Protein AF-U6B7P2-F1 (afdb_monomer_lite)

Structure (mmCIF, N/CA/C/O backbone):
data_AF-U6B7P2-F1
#
_entry.id   AF-U6B7P2-F1
#
loop_
_atom_site.group_PDB
_atom_site.id
_atom_site.type_symbol
_atom_site.label_atom_id
_atom_site.label_alt_id
_atom_site.label_comp_id
_atom_site.label_asym_id
_atom_site.label_entity_id
_atom_site.label_seq_id
_atom_site.pdbx_PDB_ins_code
_atom_site.Cartn_x
_atom_site.Cartn_y
_atom_site.Cartn_z
_atom_site.occupancy
_atom_site.B_iso_or_equiv
_atom_site.auth_seq_id
_atom_site.auth_comp_id
_atom_site.auth_asym_id
_atom_site.auth_atom_id
_atom_site.pdbx_PDB_model_num
ATOM 1 N N . MET A 1 1 ? 25.176 -11.219 -9.485 1.00 54.91 1 MET A N 1
ATOM 2 C CA . MET A 1 1 ? 23.887 -10.515 -9.277 1.00 54.91 1 MET A CA 1
ATOM 3 C C . MET A 1 1 ? 24.161 -9.022 -9.424 1.00 54.91 1 MET A C 1
ATOM 5 O O . MET A 1 1 ? 25.042 -8.552 -8.716 1.00 54.91 1 MET A O 1
ATOM 9 N N . SER A 1 2 ? 23.523 -8.332 -10.382 1.00 68.31 2 SER A N 1
ATOM 10 C CA . SER A 1 2 ? 23.770 -6.897 -10.649 1.00 68.31 2 SER A CA 1
ATOM 11 C C . SER A 1 2 ? 23.520 -6.042 -9.398 1.00 68.31 2 SER A C 1
ATOM 13 O O . SER A 1 2 ? 22.645 -6.382 -8.596 1.00 68.31 2 SER A O 1
ATOM 15 N N . TYR A 1 3 ? 24.278 -4.953 -9.241 1.00 63.38 3 TYR A N 1
ATOM 16 C CA . TYR A 1 3 ? 24.109 -3.949 -8.184 1.00 63.38 3 TYR A CA 1
ATOM 17 C C . TYR A 1 3 ? 22.664 -3.426 -8.134 1.00 63.38 3 TYR A C 1
ATOM 19 O O . TYR A 1 3 ? 22.048 -3.416 -7.068 1.00 63.38 3 TYR A O 1
ATOM 27 N N . ASP A 1 4 ? 22.070 -3.181 -9.304 1.00 65.25 4 ASP A N 1
ATOM 28 C CA . ASP A 1 4 ? 20.684 -2.719 -9.449 1.00 65.25 4 ASP A CA 1
ATOM 29 C C . ASP A 1 4 ? 19.671 -3.717 -8.878 1.00 65.25 4 ASP A C 1
ATOM 31 O O . ASP A 1 4 ? 18.691 -3.340 -8.240 1.00 65.25 4 ASP A O 1
ATOM 35 N N . LYS A 1 5 ? 19.940 -5.020 -9.034 1.00 70.69 5 LYS A N 1
ATOM 36 C CA . LYS A 1 5 ? 19.053 -6.081 -8.540 1.00 70.69 5 LYS A CA 1
ATOM 37 C C . LYS A 1 5 ? 19.078 -6.172 -7.011 1.00 70.69 5 LYS A C 1
ATOM 39 O O . LYS A 1 5 ? 18.059 -6.464 -6.398 1.00 70.69 5 LYS A O 1
ATOM 44 N N . LYS A 1 6 ? 20.231 -5.900 -6.385 1.00 69.69 6 LYS A N 1
ATOM 45 C CA . LYS A 1 6 ? 20.350 -5.864 -4.917 1.00 69.69 6 LYS A CA 1
ATOM 46 C C . LYS A 1 6 ? 19.603 -4.671 -4.315 1.00 69.69 6 LYS A C 1
ATOM 48 O O . LYS A 1 6 ? 18.955 -4.839 -3.285 1.00 69.69 6 LYS A O 1
ATOM 53 N N . ILE A 1 7 ? 19.667 -3.503 -4.958 1.00 72.12 7 ILE A N 1
ATOM 54 C CA . ILE A 1 7 ? 18.929 -2.302 -4.533 1.00 72.12 7 ILE A CA 1
ATOM 55 C C . ILE A 1 7 ? 17.423 -2.539 -4.651 1.00 72.12 7 ILE A C 1
ATOM 57 O O . ILE A 1 7 ? 16.685 -2.313 -3.693 1.00 72.12 7 ILE A O 1
ATOM 61 N N . GLU A 1 8 ? 16.976 -3.080 -5.784 1.00 75.56 8 GLU A N 1
ATOM 62 C CA . GLU A 1 8 ? 15.565 -3.391 -6.019 1.00 75.56 8 GLU A CA 1
ATOM 63 C C . GLU A 1 8 ? 15.014 -4.392 -4.986 1.00 75.56 8 GLU A C 1
ATOM 65 O O . GLU A 1 8 ? 13.907 -4.223 -4.469 1.00 75.56 8 GLU A O 1
ATOM 70 N N . ASP A 1 9 ? 15.795 -5.417 -4.636 1.00 79.56 9 ASP A N 1
ATOM 71 C CA . ASP A 1 9 ? 15.406 -6.403 -3.626 1.00 79.56 9 ASP A CA 1
ATOM 72 C C . ASP A 1 9 ? 15.390 -5.820 -2.202 1.00 79.56 9 ASP A C 1
ATOM 74 O O . ASP A 1 9 ? 14.524 -6.192 -1.404 1.00 79.56 9 ASP A O 1
ATOM 78 N N . SER A 1 10 ? 16.293 -4.888 -1.878 1.00 82.00 10 SER A N 1
ATOM 79 C CA . SER A 1 10 ? 16.268 -4.156 -0.602 1.00 82.00 10 SER A CA 1
ATOM 80 C C . SER A 1 10 ? 15.018 -3.285 -0.492 1.00 82.00 10 SER A C 1
ATOM 82 O O . SER A 1 10 ? 14.273 -3.393 0.481 1.00 82.00 10 SER A O 1
ATOM 84 N N . LEU A 1 11 ? 14.718 -2.511 -1.538 1.00 80.75 11 LEU A N 1
ATOM 85 C CA . LEU A 1 11 ? 13.542 -1.645 -1.594 1.00 80.75 11 LEU A CA 1
ATOM 86 C C . LEU A 1 11 ? 12.241 -2.446 -1.433 1.00 80.75 11 LEU A C 1
ATOM 88 O O . LEU A 1 11 ? 11.356 -2.077 -0.661 1.00 80.75 11 LEU A O 1
ATOM 92 N N . LYS A 1 12 ? 12.134 -3.599 -2.107 1.00 82.88 12 LYS A N 1
ATOM 93 C CA . LYS A 1 12 ? 10.990 -4.514 -1.948 1.00 82.88 12 LYS A CA 1
ATOM 94 C C . LYS A 1 12 ? 10.830 -4.987 -0.503 1.00 82.88 12 LYS A C 1
ATOM 96 O O . LYS A 1 12 ? 9.699 -5.044 -0.019 1.00 82.88 12 LYS A O 1
ATOM 101 N N . LYS A 1 13 ? 11.925 -5.332 0.185 1.00 87.00 13 LYS A N 1
ATOM 102 C CA . LYS A 1 13 ? 11.886 -5.759 1.595 1.00 87.00 13 LYS A CA 1
ATOM 103 C C . LYS A 1 13 ? 11.409 -4.636 2.512 1.00 87.00 13 LYS A C 1
ATOM 105 O O . LYS A 1 13 ? 10.561 -4.889 3.368 1.00 87.00 13 LYS A O 1
ATOM 110 N N . ASP A 1 14 ? 11.873 -3.412 2.292 1.00 86.06 14 ASP A N 1
ATOM 111 C CA . ASP A 1 14 ? 11.473 -2.254 3.096 1.00 86.06 14 ASP A CA 1
ATOM 112 C C . ASP A 1 14 ? 9.988 -1.921 2.927 1.00 86.06 14 ASP A C 1
ATOM 114 O O . ASP A 1 14 ? 9.284 -1.690 3.916 1.00 86.06 14 ASP A O 1
ATOM 118 N N . ILE A 1 15 ? 9.466 -1.993 1.697 1.00 85.06 15 ILE A N 1
ATOM 119 C CA . ILE A 1 15 ? 8.030 -1.823 1.431 1.00 85.06 15 ILE A CA 1
ATOM 120 C C . ILE A 1 15 ? 7.213 -2.892 2.161 1.00 85.06 15 ILE A C 1
ATOM 122 O O . ILE A 1 15 ? 6.225 -2.564 2.819 1.00 85.06 15 ILE A O 1
ATOM 126 N N . VAL A 1 16 ? 7.623 -4.164 2.079 1.00 88.62 16 VAL A N 1
ATOM 127 C CA . VAL A 1 16 ? 6.929 -5.274 2.756 1.00 88.62 16 VAL A CA 1
ATOM 128 C C . VAL A 1 16 ? 6.934 -5.077 4.271 1.00 88.62 16 VAL A C 1
ATOM 130 O O . VAL A 1 16 ? 5.887 -5.212 4.905 1.00 88.62 16 VAL A O 1
ATOM 133 N N . LYS A 1 17 ? 8.074 -4.691 4.856 1.00 89.38 17 LYS A N 1
ATOM 134 C CA . LYS A 1 17 ? 8.177 -4.383 6.289 1.00 89.38 17 LYS A CA 1
ATOM 135 C C . LYS A 1 17 ? 7.255 -3.226 6.680 1.00 89.38 17 LYS A C 1
ATOM 137 O O . LYS A 1 17 ? 6.566 -3.310 7.695 1.00 89.38 17 LYS A O 1
ATOM 142 N N . ASN A 1 18 ? 7.189 -2.172 5.864 1.00 88.50 18 ASN A N 1
ATOM 143 C CA . ASN A 1 18 ? 6.307 -1.032 6.112 1.00 88.50 18 ASN A CA 1
ATOM 144 C C . ASN A 1 18 ? 4.823 -1.425 6.072 1.00 88.50 18 ASN A C 1
ATOM 146 O O . ASN A 1 18 ? 4.060 -1.017 6.947 1.00 88.50 18 ASN A O 1
ATOM 150 N N . ILE A 1 19 ? 4.424 -2.239 5.089 1.00 89.31 19 ILE A N 1
ATOM 151 C CA . ILE A 1 19 ? 3.064 -2.787 4.989 1.00 89.31 19 ILE A CA 1
ATOM 152 C C . ILE A 1 19 ? 2.732 -3.596 6.245 1.00 89.31 19 ILE A C 1
ATOM 154 O O . ILE A 1 19 ? 1.691 -3.367 6.857 1.00 89.31 19 ILE A O 1
ATOM 158 N N . HIS A 1 20 ? 3.630 -4.493 6.659 1.00 90.12 20 HIS A N 1
ATOM 159 C CA . HIS A 1 20 ? 3.427 -5.345 7.827 1.00 90.12 20 HIS A CA 1
ATOM 160 C C . HIS A 1 20 ? 3.196 -4.534 9.110 1.00 90.12 20 HIS A C 1
ATOM 162 O O . HIS A 1 20 ? 2.205 -4.757 9.801 1.00 90.12 20 HIS A O 1
ATOM 168 N N . ILE A 1 21 ? 4.046 -3.536 9.383 1.00 90.06 21 ILE A N 1
ATOM 169 C CA . ILE A 1 21 ? 3.912 -2.653 10.556 1.00 90.06 21 ILE A CA 1
ATOM 170 C C . ILE A 1 21 ? 2.570 -1.907 10.538 1.00 90.06 21 ILE A C 1
ATOM 172 O O . ILE A 1 21 ? 1.901 -1.794 11.564 1.00 90.06 21 ILE A O 1
ATOM 176 N N . ARG A 1 22 ? 2.145 -1.402 9.373 1.00 87.00 22 ARG A N 1
ATOM 177 C CA . ARG A 1 22 ? 0.865 -0.689 9.243 1.00 87.00 22 ARG A CA 1
ATOM 178 C C . ARG A 1 22 ? -0.330 -1.601 9.496 1.00 87.00 22 ARG A C 1
ATOM 180 O O . ARG A 1 22 ? -1.245 -1.185 10.196 1.00 87.00 22 ARG A O 1
ATOM 187 N N . ILE A 1 23 ? -0.303 -2.832 8.984 1.00 89.62 23 ILE A N 1
ATOM 188 C CA . ILE A 1 23 ? -1.347 -3.828 9.259 1.00 89.62 23 ILE A CA 1
ATOM 189 C C . ILE A 1 23 ? -1.402 -4.133 10.757 1.00 89.62 23 ILE A C 1
ATOM 191 O O . ILE A 1 23 ? -2.479 -4.072 11.335 1.0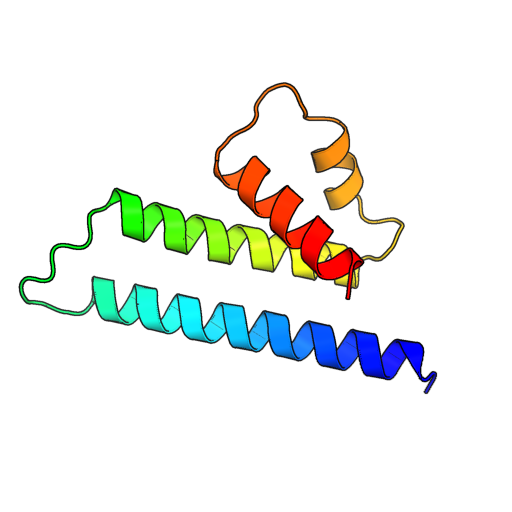0 89.62 23 ILE A O 1
ATOM 195 N N . GLN A 1 24 ? -0.257 -4.370 11.407 1.00 89.31 24 GLN A N 1
ATOM 196 C CA . GLN A 1 24 ? -0.209 -4.602 12.856 1.00 89.31 24 GLN A CA 1
ATOM 197 C C . GLN A 1 24 ? -0.794 -3.433 13.656 1.00 89.31 24 GLN A C 1
ATOM 199 O O . GLN A 1 24 ? -1.510 -3.654 14.629 1.00 89.31 24 GLN A O 1
ATOM 204 N N . ASN A 1 25 ? -0.519 -2.194 13.244 1.00 85.25 25 ASN A N 1
ATOM 205 C CA . ASN A 1 25 ? -1.091 -1.015 13.887 1.00 85.25 25 ASN A CA 1
ATOM 206 C C . ASN A 1 25 ? -2.611 -0.939 13.693 1.00 85.25 25 ASN A C 1
ATOM 208 O O . ASN A 1 25 ? -3.312 -0.707 14.670 1.00 85.25 25 ASN A O 1
ATOM 212 N N . ILE A 1 26 ? -3.125 -1.195 12.484 1.00 86.75 26 ILE A N 1
ATOM 213 C CA . ILE A 1 26 ? -4.575 -1.260 12.227 1.00 86.75 26 ILE A CA 1
ATOM 214 C C . ILE A 1 26 ? -5.217 -2.352 13.090 1.00 86.75 26 ILE A C 1
ATOM 216 O O . ILE A 1 26 ? -6.211 -2.095 13.758 1.00 86.75 26 ILE A O 1
ATOM 220 N N . SER A 1 27 ? -4.628 -3.549 13.132 1.00 85.75 27 SER A N 1
ATOM 221 C CA . SER A 1 27 ? -5.122 -4.647 13.965 1.00 85.75 27 SER A CA 1
ATOM 222 C C . SER A 1 27 ? -5.132 -4.275 15.446 1.00 85.75 27 SER A C 1
ATOM 224 O O . SER A 1 27 ? -6.113 -4.552 16.120 1.00 85.75 27 SER A O 1
ATOM 226 N N . ARG A 1 28 ? -4.093 -3.598 15.952 1.00 86.56 28 ARG A N 1
ATOM 227 C CA . ARG A 1 28 ? -4.058 -3.126 17.345 1.00 86.56 28 ARG A CA 1
ATOM 228 C C . ARG A 1 28 ? -5.174 -2.122 17.637 1.00 86.56 28 ARG A C 1
ATOM 230 O O . ARG A 1 28 ? -5.796 -2.237 18.681 1.00 86.56 28 ARG A O 1
ATOM 237 N N . ILE A 1 29 ? -5.427 -1.181 16.723 1.00 82.62 29 ILE A N 1
ATOM 238 C CA . ILE A 1 29 ? -6.504 -0.184 16.851 1.00 82.62 29 ILE A CA 1
ATOM 239 C C . ILE A 1 29 ? -7.875 -0.868 16.884 1.00 82.62 29 ILE A C 1
ATOM 241 O O . ILE A 1 29 ? -8.713 -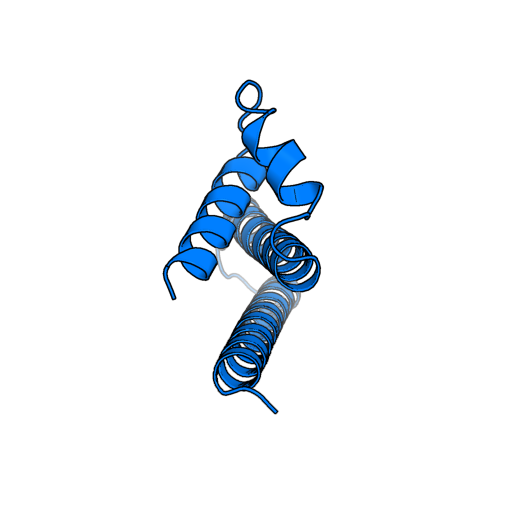0.528 17.709 1.00 82.62 29 ILE A O 1
ATOM 245 N N . LEU A 1 30 ? -8.099 -1.847 16.003 1.00 82.19 30 LEU A N 1
ATOM 246 C CA . LEU A 1 30 ? -9.372 -2.570 15.924 1.00 82.19 30 LEU A CA 1
ATOM 247 C C . LEU A 1 30 ? -9.607 -3.514 17.112 1.00 82.19 30 LEU A C 1
ATOM 249 O O . LEU A 1 30 ? -10.754 -3.770 17.456 1.00 82.19 30 LEU A O 1
ATOM 253 N N . LEU A 1 31 ? -8.538 -4.046 17.713 1.00 83.19 31 LEU A N 1
ATOM 254 C CA . LEU A 1 31 ? -8.599 -4.994 18.832 1.00 83.19 31 LEU A CA 1
ATOM 255 C C . LEU A 1 31 ? -8.525 -4.325 20.211 1.00 83.19 31 LEU A C 1
ATOM 257 O O . LEU A 1 31 ? -8.750 -4.995 21.216 1.00 83.19 31 LEU A O 1
ATOM 261 N N . SER A 1 32 ? -8.182 -3.037 20.298 1.00 77.25 32 SER A N 1
ATOM 262 C CA . SER A 1 32 ? -8.199 -2.321 21.572 1.00 77.25 32 SER A CA 1
ATOM 263 C C . SER A 1 32 ? -9.640 -2.022 21.990 1.00 77.25 32 SER A C 1
ATOM 265 O O . SER A 1 32 ? -10.228 -1.026 21.569 1.00 77.25 32 SER A O 1
ATOM 267 N N . GLU A 1 33 ? -10.199 -2.891 22.831 1.00 56.19 33 GLU A N 1
ATOM 268 C CA . GLU A 1 33 ? -11.454 -2.675 23.554 1.00 56.19 33 GLU A CA 1
ATOM 269 C C . GLU A 1 33 ? -11.255 -1.587 24.618 1.00 56.19 33 GLU A C 1
ATOM 271 O O . GLU A 1 33 ? -10.970 -1.860 25.780 1.00 56.19 33 GLU A O 1
ATOM 276 N N . GLY A 1 34 ? -11.332 -0.320 24.220 1.00 54.59 34 GLY A N 1
ATOM 277 C CA . GLY A 1 34 ? -11.251 0.779 25.178 1.00 54.59 34 GLY A CA 1
ATOM 278 C C . GLY A 1 34 ? -10.757 2.067 24.553 1.00 54.59 34 GLY A C 1
ATOM 279 O O . GLY A 1 34 ? -9.560 2.245 24.350 1.00 54.59 34 GLY A O 1
ATOM 280 N N . SER A 1 35 ? -11.711 2.950 24.255 1.00 57.94 35 SER A N 1
ATOM 281 C CA . SER A 1 35 ? -11.544 4.396 24.082 1.00 57.94 35 SER A CA 1
ATOM 282 C C . SER A 1 35 ? -10.172 4.863 23.574 1.00 57.94 35 SER A C 1
ATOM 284 O O . SER A 1 35 ? -9.368 5.399 24.330 1.00 57.94 35 SER A O 1
ATOM 286 N N . ASN A 1 36 ? -9.928 4.752 22.274 1.00 57.84 36 ASN A N 1
ATOM 287 C CA . ASN A 1 36 ? -9.016 5.669 21.601 1.00 57.84 36 ASN A CA 1
ATOM 288 C C . ASN A 1 36 ? -9.729 6.183 20.360 1.00 57.84 36 ASN A C 1
ATOM 290 O O . ASN A 1 36 ? -10.139 5.407 19.502 1.00 57.84 36 ASN A O 1
ATOM 294 N N . ALA A 1 37 ? -9.936 7.496 20.338 1.00 63.88 37 ALA A N 1
ATOM 295 C CA . ALA A 1 37 ? -10.751 8.257 19.401 1.00 63.88 37 ALA A CA 1
ATOM 296 C C . ALA A 1 37 ? -10.145 8.319 17.987 1.00 63.88 37 ALA A C 1
ATOM 298 O O . ALA A 1 37 ? -9.994 9.396 17.422 1.00 63.88 37 ALA A O 1
ATOM 299 N N . ILE A 1 38 ? -9.763 7.173 17.425 1.00 69.88 38 ILE A N 1
ATOM 300 C CA . ILE A 1 38 ? -9.425 7.071 16.011 1.00 69.88 38 ILE A CA 1
ATOM 301 C C . ILE A 1 38 ? -10.742 6.904 15.272 1.00 69.88 38 ILE A C 1
ATOM 303 O O . ILE A 1 38 ? -11.478 5.934 15.463 1.00 69.88 38 ILE A O 1
ATOM 307 N N . SER A 1 39 ? -11.055 7.893 14.451 1.00 78.31 39 SER A N 1
ATOM 308 C CA . SER A 1 39 ? -12.253 7.890 13.632 1.00 78.31 39 SER A CA 1
ATOM 309 C C . SER A 1 39 ? -12.215 6.744 12.622 1.00 78.31 39 SER A C 1
ATOM 311 O O . SER A 1 39 ? -11.160 6.341 12.124 1.00 78.31 39 SER A O 1
ATOM 313 N N . GLU A 1 40 ? -13.391 6.251 12.239 1.00 80.88 40 GLU A N 1
ATOM 314 C CA . GLU A 1 40 ? -13.517 5.265 11.160 1.00 80.88 40 GLU A CA 1
ATOM 315 C C . GLU A 1 40 ? -12.831 5.748 9.864 1.00 80.88 40 GLU A C 1
ATOM 317 O O . GLU A 1 40 ? -12.259 4.957 9.111 1.00 80.88 40 GLU A O 1
ATOM 322 N N . ASN A 1 41 ? -12.824 7.065 9.637 1.00 82.19 41 ASN A N 1
ATOM 323 C CA . ASN A 1 41 ? -12.133 7.693 8.516 1.00 82.19 41 ASN A CA 1
ATOM 324 C C . ASN A 1 41 ? -10.610 7.523 8.592 1.00 82.19 41 ASN A C 1
ATOM 326 O O . ASN A 1 41 ? -10.001 7.181 7.583 1.00 82.19 41 ASN A O 1
ATOM 330 N N . GLU A 1 42 ? -9.989 7.688 9.758 1.00 81.50 42 GLU A N 1
ATOM 331 C CA . GLU A 1 42 ? -8.542 7.483 9.922 1.00 81.50 42 GLU A CA 1
ATOM 332 C C . GLU A 1 42 ? -8.147 6.015 9.720 1.00 81.50 42 GLU A C 1
ATOM 334 O O . GLU A 1 42 ? -7.151 5.723 9.053 1.00 81.50 42 GLU A O 1
ATOM 339 N N . ILE A 1 43 ? -8.956 5.069 10.210 1.00 83.94 43 ILE A N 1
ATOM 340 C CA . ILE A 1 43 ? -8.742 3.635 9.946 1.00 83.94 43 ILE A CA 1
ATOM 341 C C . ILE A 1 43 ? -8.829 3.363 8.441 1.00 83.94 43 ILE A C 1
ATOM 343 O O . ILE A 1 43 ? -7.964 2.691 7.870 1.00 83.94 43 ILE A 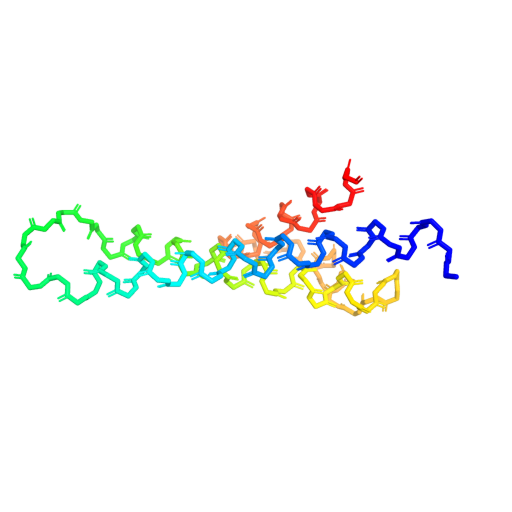O 1
ATOM 347 N N . ARG A 1 44 ? -9.838 3.930 7.775 1.00 84.56 44 ARG A N 1
ATOM 348 C CA . ARG A 1 44 ? -10.029 3.810 6.325 1.00 84.56 44 ARG A CA 1
ATOM 349 C C . ARG A 1 44 ? -8.845 4.379 5.544 1.00 84.56 44 ARG A C 1
ATOM 351 O O . ARG A 1 44 ? -8.393 3.756 4.583 1.00 84.56 44 ARG A O 1
ATOM 358 N N . GLU A 1 45 ? -8.292 5.513 5.964 1.00 84.44 45 GLU A N 1
ATOM 359 C CA . GLU A 1 45 ? -7.090 6.092 5.358 1.00 84.44 45 GLU A CA 1
ATOM 360 C C . GLU A 1 45 ? -5.859 5.199 5.532 1.00 84.44 45 GLU A C 1
ATOM 362 O O . GLU A 1 45 ? -5.124 4.967 4.567 1.00 84.44 45 GLU A O 1
ATOM 367 N N . LEU A 1 46 ? -5.657 4.625 6.722 1.00 84.75 46 LEU A N 1
ATOM 368 C CA . LEU A 1 46 ? -4.577 3.665 6.963 1.00 84.75 46 LEU A CA 1
ATOM 369 C C . LEU A 1 46 ? -4.710 2.430 6.062 1.00 84.75 46 LEU A C 1
ATOM 371 O O . LEU A 1 46 ? -3.716 1.994 5.470 1.00 84.75 46 LEU A O 1
ATOM 375 N N . MET A 1 47 ? -5.928 1.907 5.898 1.00 86.50 47 MET A N 1
ATOM 376 C CA . MET A 1 47 ? -6.214 0.801 4.979 1.00 86.50 47 MET A CA 1
ATOM 377 C C . MET A 1 47 ? -5.927 1.180 3.521 1.00 86.50 47 MET A C 1
ATOM 379 O O . MET A 1 47 ? -5.324 0.392 2.789 1.00 86.50 47 MET A O 1
ATOM 383 N N . TYR A 1 48 ? -6.284 2.395 3.092 1.00 87.31 48 TYR A N 1
ATOM 384 C CA . TYR A 1 48 ? -5.963 2.876 1.746 1.00 87.31 48 TYR A CA 1
ATOM 385 C C . TYR A 1 48 ? -4.461 3.000 1.505 1.00 87.31 48 TYR A C 1
ATOM 387 O O . TYR A 1 48 ? -3.996 2.650 0.420 1.00 87.31 48 TYR A O 1
ATOM 395 N N . ILE A 1 49 ? -3.684 3.435 2.498 1.00 85.75 49 ILE A N 1
ATOM 396 C CA . ILE A 1 49 ? -2.219 3.480 2.392 1.00 85.75 49 ILE A CA 1
ATOM 397 C C . ILE A 1 49 ? -1.637 2.069 2.254 1.00 85.75 49 ILE A C 1
ATOM 399 O O . ILE A 1 49 ? -0.748 1.852 1.429 1.00 85.75 49 ILE A O 1
ATOM 403 N N . VAL A 1 50 ? -2.140 1.097 3.020 1.00 89.12 50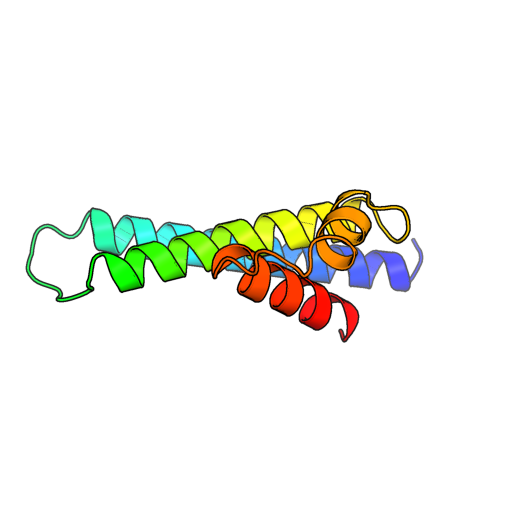 VAL A N 1
ATOM 404 C CA . VAL A 1 50 ? -1.719 -0.309 2.896 1.00 89.12 50 VAL A CA 1
ATOM 405 C C . VAL A 1 50 ? -2.007 -0.838 1.490 1.00 89.12 50 VAL A C 1
ATOM 407 O O . VAL A 1 50 ? -1.094 -1.336 0.828 1.00 89.12 50 VAL A O 1
ATOM 410 N N . ALA A 1 51 ? -3.237 -0.666 0.999 1.00 88.69 51 ALA A N 1
ATOM 411 C CA . ALA A 1 51 ? -3.627 -1.101 -0.341 1.00 88.69 51 ALA A CA 1
ATOM 412 C C . ALA A 1 51 ? -2.776 -0.430 -1.433 1.00 88.69 51 ALA A C 1
ATOM 414 O O . ALA A 1 51 ? -2.260 -1.104 -2.325 1.00 88.69 51 ALA A O 1
ATOM 415 N N . ALA A 1 52 ? -2.551 0.881 -1.326 1.00 85.81 52 ALA A N 1
ATOM 416 C CA . ALA A 1 52 ? -1.698 1.638 -2.236 1.00 85.81 52 ALA A CA 1
ATOM 417 C C . ALA A 1 52 ? -0.267 1.087 -2.296 1.00 85.81 52 ALA A C 1
ATOM 419 O O . ALA A 1 52 ? 0.267 0.882 -3.387 1.00 85.81 52 ALA A O 1
ATOM 420 N N . LYS A 1 53 ? 0.346 0.786 -1.144 1.00 85.94 53 LYS A N 1
ATOM 421 C CA . LYS A 1 53 ? 1.699 0.210 -1.079 1.00 85.94 53 LYS A CA 1
ATOM 422 C C . LYS A 1 53 ? 1.766 -1.200 -1.661 1.00 85.94 53 LYS A C 1
ATOM 424 O O . LYS A 1 53 ? 2.744 -1.524 -2.330 1.00 85.94 53 LYS A O 1
ATOM 429 N N . MET A 1 54 ? 0.734 -2.024 -1.468 1.00 88.62 54 MET A N 1
ATOM 430 C CA . MET A 1 54 ? 0.651 -3.349 -2.100 1.00 88.62 54 MET A CA 1
ATOM 431 C C . MET A 1 54 ? 0.587 -3.244 -3.627 1.00 88.62 54 MET A C 1
ATOM 433 O O . MET A 1 54 ? 1.311 -3.953 -4.327 1.00 88.62 54 MET A O 1
ATOM 437 N N . ILE A 1 55 ? -0.231 -2.326 -4.147 1.00 85.00 55 ILE A N 1
ATOM 438 C CA . ILE A 1 55 ? -0.347 -2.072 -5.588 1.00 85.00 55 ILE A CA 1
ATOM 439 C C . ILE A 1 55 ? 0.974 -1.530 -6.150 1.00 85.00 55 ILE A C 1
ATOM 441 O O . ILE A 1 55 ? 1.424 -1.971 -7.208 1.00 85.00 55 ILE A O 1
ATOM 445 N N . ALA A 1 56 ? 1.628 -0.616 -5.433 1.00 80.75 56 ALA A N 1
ATOM 446 C CA . ALA A 1 56 ? 2.920 -0.067 -5.827 1.00 80.75 56 ALA A CA 1
ATOM 447 C C . ALA A 1 56 ? 4.020 -1.144 -5.852 1.00 80.75 56 ALA A C 1
ATOM 449 O O . ALA A 1 56 ? 4.810 -1.199 -6.794 1.00 80.75 56 ALA A O 1
ATOM 450 N N . LEU A 1 57 ? 4.026 -2.059 -4.876 1.00 84.88 57 LEU A N 1
ATOM 451 C CA . LEU A 1 57 ? 4.928 -3.212 -4.849 1.00 84.88 57 LEU A CA 1
ATOM 452 C C . LEU A 1 57 ? 4.678 -4.167 -6.024 1.00 84.88 57 LEU A C 1
ATOM 454 O O . LEU A 1 57 ? 5.636 -4.652 -6.628 1.00 84.88 57 LEU A O 1
ATOM 458 N N . ALA A 1 58 ? 3.414 -4.437 -6.359 1.00 84.19 58 ALA A N 1
ATOM 459 C CA . ALA A 1 58 ? 3.059 -5.250 -7.521 1.00 84.19 58 ALA A CA 1
ATOM 460 C C . ALA A 1 58 ? 3.558 -4.599 -8.821 1.00 84.19 58 ALA A C 1
ATOM 462 O O . ALA A 1 58 ? 4.229 -5.250 -9.619 1.00 84.19 58 ALA A O 1
ATOM 463 N N . ALA A 1 59 ? 3.337 -3.292 -8.977 1.00 79.81 59 ALA A N 1
ATOM 464 C CA . ALA A 1 59 ? 3.842 -2.527 -10.113 1.00 79.81 59 ALA A CA 1
ATOM 465 C C . ALA A 1 59 ? 5.378 -2.546 -10.208 1.00 79.81 59 ALA A C 1
ATOM 467 O O . ALA A 1 59 ? 5.920 -2.675 -11.305 1.00 79.81 59 ALA A O 1
ATOM 468 N N . LEU A 1 60 ? 6.082 -2.455 -9.074 1.00 79.19 60 LEU A N 1
ATOM 469 C CA . LEU A 1 60 ? 7.543 -2.549 -9.025 1.00 79.19 60 LEU A CA 1
ATOM 470 C C . LEU A 1 60 ? 8.029 -3.934 -9.474 1.00 79.19 60 LEU A C 1
ATOM 472 O O . LEU A 1 60 ? 8.935 -4.022 -10.295 1.00 79.19 60 LEU A O 1
ATOM 476 N N . ARG A 1 61 ? 7.395 -5.012 -8.992 1.00 80.44 61 ARG A N 1
ATOM 477 C CA . ARG A 1 61 ? 7.723 -6.397 -9.382 1.00 80.44 61 ARG A CA 1
ATOM 478 C C . ARG A 1 61 ? 7.474 -6.675 -10.866 1.00 80.44 61 ARG A C 1
ATOM 480 O O . ARG A 1 61 ? 8.232 -7.426 -11.467 1.00 80.44 61 ARG A O 1
ATOM 487 N N . GLU A 1 62 ? 6.436 -6.081 -11.449 1.00 81.38 62 GLU A N 1
ATOM 488 C CA . GLU A 1 62 ? 6.141 -6.177 -12.887 1.00 81.38 62 GLU A CA 1
ATOM 489 C C . GLU A 1 62 ? 7.083 -5.320 -13.759 1.00 81.38 62 GLU A C 1
ATOM 491 O O . GLU A 1 62 ? 7.213 -5.551 -14.965 1.00 81.38 62 GLU A O 1
ATOM 496 N N . GLY A 1 63 ? 7.743 -4.317 -13.173 1.00 74.81 63 GLY A N 1
ATOM 497 C CA . GLY A 1 63 ? 8.677 -3.429 -13.857 1.00 74.81 63 GLY A CA 1
ATOM 498 C C . GLY A 1 63 ? 8.012 -2.467 -14.853 1.00 74.81 63 GLY A C 1
ATOM 499 O O . GLY A 1 63 ? 6.823 -2.151 -14.789 1.00 74.81 63 GLY A O 1
ATOM 500 N N . LYS A 1 64 ? 8.794 -1.962 -15.818 1.00 68.81 64 LYS A N 1
ATOM 501 C CA . LYS A 1 64 ? 8.371 -0.890 -16.750 1.00 68.81 64 LYS A CA 1
ATOM 502 C C . LYS A 1 64 ? 7.157 -1.244 -17.626 1.00 68.81 64 LYS A C 1
ATOM 504 O O . LYS A 1 64 ? 6.506 -0.336 -18.133 1.00 68.81 64 LYS A O 1
ATOM 509 N N . LYS A 1 65 ? 6.845 -2.534 -17.796 1.00 68.44 65 LYS A N 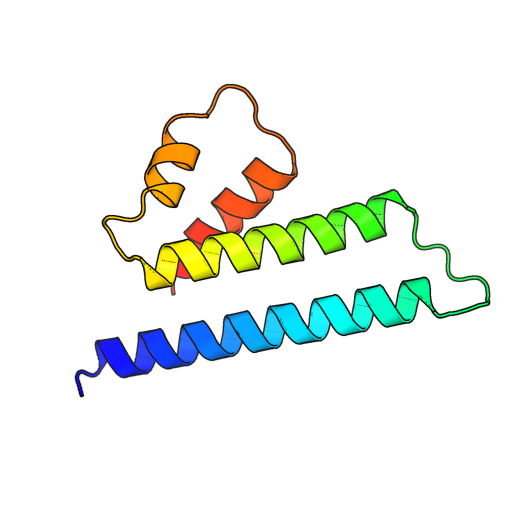1
ATOM 510 C CA . LYS A 1 65 ? 5.695 -3.029 -18.577 1.00 68.44 65 LYS A CA 1
ATOM 511 C C . LYS A 1 65 ? 4.432 -3.248 -17.732 1.00 68.44 65 LYS A C 1
ATOM 513 O O . LYS A 1 65 ? 3.463 -3.809 -18.242 1.00 68.44 65 LYS A O 1
ATOM 518 N N . SER A 1 66 ? 4.427 -2.822 -16.467 1.00 74.38 66 SER A N 1
ATOM 519 C CA . SER A 1 66 ? 3.291 -3.043 -15.576 1.00 74.38 66 SER A CA 1
ATOM 520 C C . SER A 1 66 ? 1.995 -2.449 -16.130 1.00 74.38 66 SER A C 1
ATOM 522 O O . SER A 1 66 ? 1.889 -1.245 -16.398 1.00 74.38 66 SER A O 1
ATOM 524 N N . ARG A 1 67 ? 0.969 -3.298 -16.243 1.00 75.81 67 ARG A N 1
ATOM 525 C CA . ARG A 1 67 ? -0.377 -2.874 -16.660 1.00 75.81 67 ARG A CA 1
ATOM 526 C C . ARG A 1 67 ? -1.006 -1.951 -15.623 1.00 75.81 67 ARG A C 1
ATOM 528 O O . ARG A 1 67 ? -1.735 -1.038 -15.997 1.00 75.81 67 ARG A O 1
ATOM 535 N N . ILE A 1 68 ? -0.667 -2.143 -14.350 1.00 75.25 68 ILE A N 1
ATOM 536 C CA . ILE A 1 68 ? -1.128 -1.327 -13.224 1.00 75.25 68 ILE A CA 1
ATOM 537 C C . ILE A 1 68 ? -0.742 0.138 -13.454 1.00 75.25 68 ILE A C 1
ATOM 539 O O . ILE A 1 68 ? -1.604 1.015 -13.450 1.00 75.25 68 ILE A O 1
ATOM 543 N N . LEU A 1 69 ? 0.528 0.404 -13.772 1.00 68.19 69 LEU A N 1
ATOM 544 C CA . LEU A 1 69 ? 1.021 1.760 -14.048 1.00 68.19 69 LEU A CA 1
ATOM 545 C C . LEU A 1 69 ? 0.273 2.435 -15.203 1.00 68.19 69 LEU A C 1
ATOM 547 O O . LEU A 1 69 ? -0.056 3.620 -15.135 1.00 68.19 69 LEU A O 1
ATOM 551 N N . HIS A 1 70 ? -0.012 1.673 -16.255 1.00 71.81 70 HIS A N 1
ATOM 552 C CA . HIS A 1 70 ? -0.738 2.158 -17.422 1.00 71.81 70 HIS A CA 1
ATOM 553 C C . HIS A 1 70 ? -2.229 2.412 -17.134 1.00 71.81 70 HIS A C 1
ATOM 555 O O . HIS A 1 70 ? -2.807 3.367 -17.652 1.00 71.81 70 HIS A O 1
ATOM 561 N N . ILE A 1 71 ? -2.858 1.602 -16.279 1.00 75.75 71 ILE A N 1
ATOM 562 C CA . ILE A 1 71 ? -4.239 1.818 -15.827 1.00 75.75 71 ILE A CA 1
ATOM 563 C C . ILE A 1 71 ? -4.327 3.111 -15.004 1.00 75.75 71 ILE A C 1
ATOM 565 O O . ILE A 1 71 ? -5.186 3.951 -15.280 1.00 75.75 71 ILE A O 1
ATOM 569 N N . PHE A 1 72 ? -3.411 3.323 -14.053 1.00 69.12 72 PHE A N 1
ATOM 570 C CA . PHE A 1 72 ? -3.401 4.529 -13.216 1.00 69.12 72 PHE A CA 1
ATOM 571 C C . PHE A 1 72 ? -3.091 5.811 -14.000 1.00 69.12 72 PHE A C 1
ATOM 573 O O . PHE A 1 72 ? -3.660 6.859 -13.698 1.00 69.12 72 PHE A O 1
ATOM 580 N N . SER A 1 73 ? -2.239 5.752 -15.028 1.00 67.06 73 SER A N 1
ATOM 581 C CA . SER A 1 73 ? -1.911 6.930 -15.842 1.00 67.06 73 SER A CA 1
ATOM 582 C C . SER A 1 73 ? -3.047 7.359 -16.780 1.00 67.06 73 SER A C 1
ATOM 584 O O . SER A 1 73 ? -3.191 8.557 -17.047 1.00 67.06 73 SER A O 1
ATOM 586 N N . LYS A 1 74 ? -3.872 6.411 -17.252 1.00 68.62 74 LYS A N 1
ATOM 587 C CA . LYS A 1 74 ? -5.014 6.672 -18.147 1.00 68.62 74 LYS A CA 1
ATOM 588 C C . LYS A 1 74 ? -6.283 7.106 -17.414 1.00 68.62 74 LYS A C 1
ATOM 590 O O . LYS A 1 74 ? -7.030 7.929 -17.938 1.00 68.62 74 LYS A O 1
ATOM 595 N N . ASN A 1 75 ? -6.522 6.621 -16.196 1.00 64.44 75 ASN A N 1
ATOM 596 C CA . ASN A 1 75 ? -7.762 6.886 -15.457 1.00 64.44 75 ASN A CA 1
ATOM 597 C C . ASN A 1 75 ? -7.714 8.157 -14.584 1.00 64.44 75 ASN A C 1
ATOM 599 O O . ASN A 1 75 ? -8.029 8.142 -13.396 1.00 64.44 75 ASN A O 1
ATOM 603 N N . LYS A 1 76 ? -7.378 9.306 -15.187 1.00 60.56 76 LYS A N 1
ATOM 604 C CA . LYS A 1 76 ? -7.323 10.608 -14.485 1.00 60.56 76 LYS A CA 1
ATOM 605 C C . LYS A 1 76 ? -8.695 11.192 -14.101 1.00 60.56 76 LYS A C 1
ATOM 607 O O . LYS A 1 76 ? -8.744 12.169 -13.365 1.00 60.56 76 LYS A O 1
ATOM 612 N N . LYS A 1 77 ? -9.806 10.634 -14.604 1.00 57.47 77 LYS A N 1
ATOM 613 C CA . LYS A 1 77 ? -11.153 11.242 -14.513 1.00 57.47 77 LYS A CA 1
ATOM 614 C C . LYS A 1 77 ? -11.980 10.843 -13.279 1.00 57.47 77 LYS A C 1
ATOM 616 O O . LYS A 1 77 ? -13.006 11.464 -13.030 1.00 57.47 77 LYS A O 1
ATOM 621 N N . LYS A 1 78 ? -11.549 9.860 -12.480 1.00 56.56 78 LYS A N 1
ATOM 622 C CA . LYS A 1 78 ? -12.178 9.506 -11.190 1.00 56.56 78 LYS A CA 1
ATOM 623 C C . LYS A 1 78 ? -11.096 9.290 -10.145 1.00 56.56 78 LYS A C 1
ATOM 625 O O . LYS A 1 78 ? -10.643 8.174 -9.905 1.00 56.56 78 LYS A O 1
ATOM 630 N N . ILE A 1 79 ? -10.631 10.390 -9.567 1.00 66.31 79 ILE A N 1
ATOM 631 C CA . ILE A 1 79 ? -9.503 10.367 -8.646 1.00 66.31 79 ILE A CA 1
ATOM 632 C C . ILE A 1 79 ? -10.008 10.032 -7.236 1.00 66.31 79 ILE A C 1
ATOM 634 O O . ILE A 1 79 ? -10.105 10.910 -6.378 1.00 66.31 79 ILE A O 1
ATOM 638 N N . SER A 1 80 ? -10.362 8.764 -7.005 1.00 75.25 80 SER A N 1
ATOM 639 C CA . SER A 1 80 ? -10.653 8.291 -5.647 1.00 75.25 80 SER A CA 1
ATOM 640 C C . SER A 1 80 ? -9.444 8.549 -4.737 1.00 75.25 80 SER A C 1
ATOM 642 O O . SER A 1 80 ? -8.304 8.606 -5.211 1.00 75.25 80 SER A O 1
ATOM 644 N N . GLN A 1 81 ? -9.666 8.711 -3.432 1.00 78.75 81 GLN A N 1
ATOM 645 C CA . GLN A 1 81 ? -8.578 8.941 -2.474 1.00 78.75 81 GLN A CA 1
ATOM 646 C C . GLN A 1 81 ? -7.524 7.823 -2.542 1.00 78.75 81 GLN A C 1
ATOM 648 O O . GLN A 1 81 ? -6.330 8.109 -2.615 1.00 78.75 81 GLN A O 1
ATOM 653 N N . LEU A 1 82 ? -7.960 6.566 -2.674 1.00 78.19 82 LEU A N 1
ATOM 654 C CA . LEU A 1 82 ? -7.081 5.417 -2.892 1.00 78.19 82 LEU A CA 1
ATOM 655 C C . LEU A 1 82 ? -6.238 5.560 -4.170 1.00 78.19 82 LEU A C 1
ATOM 657 O O . LEU A 1 82 ? -5.039 5.284 -4.156 1.00 78.19 82 LEU A O 1
ATOM 661 N N . THR A 1 83 ? -6.830 6.040 -5.268 1.00 76.06 83 THR A N 1
ATOM 662 C CA . THR A 1 83 ? -6.117 6.291 -6.531 1.00 76.06 83 THR A CA 1
ATOM 663 C C . THR A 1 83 ? -5.023 7.350 -6.355 1.00 76.06 83 THR A C 1
ATOM 665 O O . THR A 1 83 ? -3.911 7.145 -6.842 1.00 76.06 83 THR A O 1
ATOM 668 N N . LYS A 1 84 ? -5.294 8.447 -5.624 1.00 77.19 84 LYS A N 1
ATOM 669 C CA . LYS A 1 84 ? -4.285 9.489 -5.320 1.00 77.19 84 LYS A CA 1
ATOM 670 C C . LYS A 1 84 ? -3.115 8.913 -4.539 1.00 77.19 84 LYS A C 1
ATOM 672 O O . LYS A 1 84 ? -1.965 9.089 -4.939 1.00 77.19 84 LYS A O 1
ATOM 677 N N . ILE A 1 85 ? -3.424 8.210 -3.451 1.00 80.00 85 ILE A N 1
ATOM 678 C CA . ILE A 1 85 ? -2.422 7.637 -2.550 1.00 80.00 85 ILE A CA 1
ATOM 679 C C . ILE A 1 85 ? -1.571 6.608 -3.306 1.00 80.00 85 ILE A C 1
ATOM 681 O O . ILE A 1 85 ? -0.349 6.640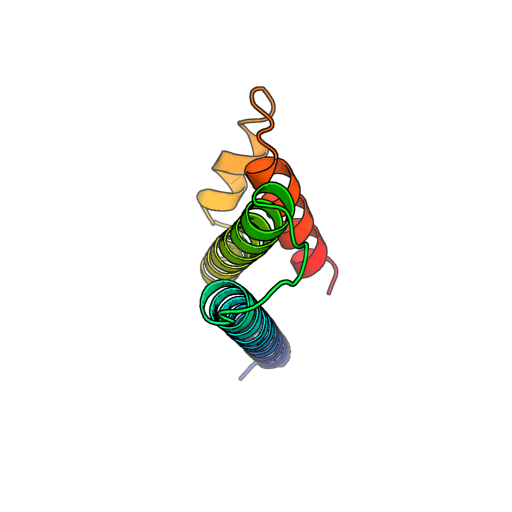 -3.215 1.00 80.00 85 ILE A O 1
ATOM 685 N N . THR A 1 86 ? -2.192 5.770 -4.141 1.00 76.62 86 THR A N 1
ATOM 686 C CA . THR A 1 86 ? -1.489 4.767 -4.958 1.00 76.62 86 THR A CA 1
ATOM 687 C C . THR A 1 86 ? -0.522 5.398 -5.957 1.00 76.62 86 THR A C 1
ATOM 689 O O . THR A 1 86 ? 0.627 4.971 -6.048 1.00 76.62 86 THR A O 1
ATOM 692 N N . ILE A 1 87 ? -0.945 6.441 -6.681 1.00 76.81 87 ILE A N 1
ATOM 693 C CA . ILE A 1 87 ? -0.063 7.163 -7.613 1.00 76.81 87 ILE A CA 1
ATOM 694 C C . ILE A 1 87 ? 1.114 7.796 -6.864 1.00 76.81 87 ILE A C 1
ATOM 696 O O . ILE A 1 87 ? 2.248 7.723 -7.336 1.00 76.81 87 ILE A O 1
ATOM 700 N N . ASN A 1 88 ? 0.860 8.404 -5.703 1.00 80.12 88 ASN A N 1
ATOM 701 C CA . ASN A 1 88 ? 1.911 9.025 -4.905 1.00 80.12 88 ASN A CA 1
ATOM 702 C C . ASN A 1 88 ? 2.945 7.998 -4.427 1.00 80.12 88 ASN A C 1
ATOM 704 O O . ASN A 1 88 ? 4.140 8.207 -4.611 1.00 80.12 88 ASN A O 1
ATOM 708 N N . GLU A 1 89 ? 2.495 6.863 -3.893 1.00 78.56 89 GLU A N 1
ATOM 709 C CA . GLU A 1 89 ? 3.374 5.773 -3.457 1.00 78.56 89 GLU A CA 1
ATOM 710 C C . GLU A 1 89 ? 4.211 5.220 -4.616 1.00 78.56 89 GLU A C 1
ATOM 712 O O . GLU A 1 89 ? 5.427 5.099 -4.500 1.00 78.56 89 GLU A O 1
ATOM 717 N N . ILE A 1 90 ? 3.603 4.988 -5.783 1.00 74.62 90 ILE A N 1
ATOM 718 C CA . ILE A 1 90 ? 4.328 4.577 -6.996 1.00 74.62 90 ILE A CA 1
ATOM 719 C C . ILE A 1 90 ? 5.406 5.600 -7.383 1.00 74.62 90 ILE A C 1
ATOM 721 O O . ILE A 1 90 ? 6.517 5.223 -7.757 1.00 74.62 90 ILE A O 1
ATOM 725 N N . ASN A 1 91 ? 5.089 6.894 -7.321 1.00 76.88 91 ASN A N 1
ATOM 726 C CA . ASN A 1 91 ? 6.033 7.954 -7.667 1.00 76.88 91 ASN A CA 1
ATOM 727 C C . ASN A 1 91 ? 7.175 8.069 -6.652 1.00 76.88 91 ASN A C 1
ATOM 729 O O . ASN A 1 91 ? 8.306 8.317 -7.063 1.00 76.88 91 ASN A O 1
ATOM 733 N N . LEU A 1 92 ? 6.900 7.881 -5.359 1.00 78.75 92 LEU A N 1
ATOM 734 C CA . LEU A 1 92 ? 7.922 7.860 -4.310 1.00 78.75 92 LEU A CA 1
ATOM 735 C C . LEU A 1 92 ? 8.915 6.717 -4.534 1.00 78.75 92 LEU A C 1
ATOM 737 O O . LEU A 1 92 ? 10.118 6.952 -4.510 1.00 78.75 92 LEU A O 1
ATOM 741 N N . LEU A 1 93 ? 8.422 5.518 -4.849 1.00 70.62 93 LEU A N 1
ATOM 742 C CA . LEU A 1 93 ? 9.274 4.355 -5.121 1.00 70.62 93 LEU A CA 1
ATOM 743 C C . LEU A 1 93 ? 10.135 4.498 -6.379 1.00 70.62 93 LEU A C 1
ATOM 745 O O . LEU A 1 93 ? 11.171 3.860 -6.479 1.00 70.62 93 LEU A O 1
ATOM 749 N N . ARG A 1 94 ? 9.712 5.311 -7.351 1.00 69.06 94 ARG A N 1
ATOM 750 C CA . ARG A 1 94 ? 10.482 5.577 -8.579 1.00 69.06 94 ARG A CA 1
ATOM 751 C C . ARG A 1 94 ? 11.592 6.616 -8.408 1.00 69.06 94 ARG A C 1
ATOM 753 O O . ARG A 1 94 ? 12.405 6.753 -9.315 1.00 69.06 94 ARG A O 1
ATOM 760 N N . LYS A 1 95 ? 11.560 7.401 -7.327 1.00 70.06 95 LYS A N 1
ATOM 761 C CA . LYS A 1 95 ? 12.544 8.456 -7.031 1.00 70.06 95 LYS A CA 1
ATOM 762 C C . LYS A 1 95 ? 13.688 7.979 -6.125 1.00 70.06 95 LYS A C 1
ATOM 764 O O . LYS A 1 95 ? 14.601 8.763 -5.887 1.00 70.06 95 LYS A O 1
ATOM 769 N N . GLN A 1 96 ? 13.591 6.761 -5.594 1.00 60.88 96 GLN A N 1
ATOM 770 C CA . GLN A 1 96 ? 14.607 6.092 -4.777 1.00 60.88 96 GLN A CA 1
ATOM 771 C C . GLN A 1 96 ? 15.456 5.176 -5.655 1.00 60.88 96 GLN A C 1
ATOM 773 O O . GLN A 1 96 ? 16.653 5.036 -5.335 1.00 60.88 96 GLN A O 1
#

Secondary structure (DSSP, 8-state):
--HHHHHHHHHHHHHHHHHHHHHHHHHHHHH--S-----HHHHHHHHHHHHHHHHHHHHHHHGGG-HHHHHHHH-TT---HHHHHHHHHHHHHH--

Radius of gyration: 15.53 Å; chains: 1; bounding box: 38×22×44 Å

Organism: NCBI:txid1261131

Foldseek 3Di:
DDPVVVVLVVLLVVLVVVLVVLVVVLVCVVPPPDDDPDDPVNSVVSVLLSVLSVLLSVDSVVPPPDPSVVVLVPPPPDCDVSSVSNVVNNVVSVVD

pLDDT: mean 77.2, std 9.48, range [54.59, 90.12]

Sequence (96 aa):
MSYDKKIEDSLKKDIVKNIHIRIQNISRILLSEGSNAISENEIRELMYIVAAKMIALAALREGKKSRILHIFSKNKKKISQLTKITINEINLLRKQ